Protein AF-A0A3P6EXE9-F1 (afdb_monomer_lite)

pLDDT: mean 71.06, std 14.85, range [37.09, 89.81]

Secondary structure (DSSP, 8-state):
-----------PBPTTS-TTSPPBPEEE-SSPPS--TTTTT------S-EEEETTTTEEE-TTGGGSPPTT-----------------

InterPro domains:
  IPR046349 C1-like domain superfamily [SSF57889] (11-68)

Foldseek 3Di:
DPDPPPVPVPQLWQPPDDPVDTFGWDKDQPDQDPAAPQARNPDPPPDSIWTAGPVVRGTHHDVSSVDHRPPPDPPDPDPPPDPDDDDD

Structure (mmCIF, N/CA/C/O backbone):
data_AF-A0A3P6EXE9-F1
#
_entry.id   AF-A0A3P6EXE9-F1
#
loop_
_atom_site.group_PDB
_atom_site.id
_atom_site.type_symbol
_atom_site.label_atom_id
_atom_site.label_alt_id
_atom_site.label_comp_id
_atom_site.label_asym_id
_atom_site.label_entity_id
_atom_site.label_seq_id
_atom_site.pdbx_PDB_ins_code
_atom_site.Cartn_x
_atom_site.Cartn_y
_atom_site.Cartn_z
_atom_site.occupancy
_atom_site.B_iso_or_equiv
_atom_site.auth_seq_id
_atom_site.auth_comp_id
_atom_site.auth_asym_id
_atom_site.auth_atom_id
_atom_site.pdbx_PDB_model_num
ATOM 1 N N . MET A 1 1 ? 5.978 21.916 -28.207 1.00 37.09 1 MET A N 1
ATOM 2 C CA . MET A 1 1 ? 4.712 21.584 -27.522 1.00 37.09 1 MET A CA 1
ATOM 3 C C . MET A 1 1 ? 4.841 20.144 -27.052 1.00 37.09 1 MET A C 1
ATOM 5 O O . MET A 1 1 ? 4.589 19.239 -27.835 1.00 37.09 1 MET A O 1
ATOM 9 N N . GLU A 1 2 ? 5.387 19.925 -25.851 1.00 43.12 2 GLU A N 1
ATOM 10 C CA . GLU A 1 2 ? 5.548 18.568 -25.317 1.00 43.12 2 GLU A CA 1
ATOM 11 C C . GLU A 1 2 ? 4.176 18.008 -24.968 1.00 43.12 2 GLU A C 1
ATOM 13 O O . GLU A 1 2 ? 3.429 18.581 -24.174 1.00 43.12 2 GLU A O 1
ATOM 18 N N . LEU A 1 3 ? 3.851 16.921 -25.660 1.00 42.81 3 LEU A N 1
ATOM 19 C CA . LEU A 1 3 ? 2.600 16.205 -25.576 1.00 42.81 3 LEU A CA 1
ATOM 20 C C . LEU A 1 3 ? 2.355 15.857 -24.112 1.00 42.81 3 LEU A C 1
ATOM 22 O O . LEU A 1 3 ? 3.119 15.114 -23.493 1.00 42.81 3 LEU A O 1
ATOM 26 N N . SER A 1 4 ? 1.296 16.455 -23.578 1.00 47.16 4 SER A N 1
ATOM 27 C CA . SER A 1 4 ? 0.639 16.069 -22.347 1.00 47.16 4 SER A CA 1
ATOM 28 C C . SER A 1 4 ? 0.770 14.561 -22.162 1.00 47.16 4 SER A C 1
ATOM 30 O O . SER A 1 4 ? 0.129 13.769 -22.854 1.00 47.16 4 SER A O 1
ATOM 32 N N . LYS A 1 5 ? 1.605 14.160 -21.195 1.00 49.44 5 LYS A N 1
ATOM 33 C CA . LYS A 1 5 ? 1.453 12.884 -20.504 1.00 49.44 5 LYS A CA 1
ATOM 34 C C . LYS A 1 5 ? 0.084 12.963 -19.846 1.00 49.44 5 LYS A C 1
ATOM 36 O O . LYS A 1 5 ? -0.044 13.316 -18.677 1.00 49.44 5 LYS A O 1
ATOM 41 N N . ILE A 1 6 ? -0.954 12.706 -20.636 1.00 49.12 6 ILE A N 1
ATOM 42 C CA . ILE A 1 6 ? -2.237 12.230 -20.170 1.00 49.12 6 ILE A CA 1
ATOM 43 C C . ILE A 1 6 ? -1.843 10.927 -19.501 1.00 49.12 6 ILE A C 1
ATOM 45 O O . ILE A 1 6 ? -1.707 9.902 -20.157 1.00 49.12 6 ILE A O 1
ATOM 49 N N . ILE A 1 7 ? -1.489 11.003 -18.219 1.00 51.91 7 ILE A N 1
ATOM 50 C CA . ILE A 1 7 ? -1.360 9.824 -17.389 1.00 51.91 7 ILE A CA 1
ATOM 51 C C . ILE A 1 7 ? -2.789 9.283 -17.450 1.00 51.91 7 ILE A C 1
ATOM 53 O O . ILE A 1 7 ? -3.676 9.938 -16.887 1.00 51.91 7 ILE A O 1
ATOM 57 N N . PRO A 1 8 ? -3.078 8.182 -18.186 1.00 45.84 8 PRO A N 1
ATOM 58 C CA . PRO A 1 8 ? -4.366 7.528 -17.999 1.00 45.84 8 PRO A CA 1
ATOM 59 C C . PRO A 1 8 ? -4.489 7.349 -16.494 1.00 45.84 8 PRO A C 1
ATOM 61 O O . PRO A 1 8 ? -3.454 7.147 -15.865 1.00 45.84 8 PRO A O 1
ATOM 64 N N . VAL A 1 9 ? -5.671 7.502 -15.895 1.00 51.50 9 VAL A N 1
ATOM 65 C CA . VAL A 1 9 ? -5.871 7.230 -14.462 1.00 51.50 9 VAL A CA 1
ATOM 66 C C . VAL A 1 9 ? -5.421 5.790 -14.224 1.00 51.50 9 VAL A C 1
ATOM 68 O O . VAL A 1 9 ? -6.180 4.840 -14.402 1.00 51.50 9 VAL A O 1
ATOM 71 N N . SER A 1 10 ? -4.123 5.625 -13.996 1.00 58.50 10 SER A N 1
ATOM 72 C CA . SER A 1 10 ? -3.444 4.375 -14.268 1.00 58.50 10 SER A CA 1
ATOM 73 C C . SER A 1 10 ? -3.763 3.593 -13.034 1.00 58.50 10 SER A C 1
ATOM 75 O O . SER A 1 10 ? -3.490 4.067 -11.923 1.00 58.50 10 SER A O 1
ATOM 77 N N . LYS A 1 11 ? -4.483 2.486 -13.225 1.00 66.56 11 LYS A N 1
ATOM 78 C CA . LYS A 1 11 ? -4.924 1.638 -12.124 1.00 66.56 11 LYS A CA 1
ATOM 79 C C . LYS A 1 11 ? -3.741 1.489 -11.172 1.00 66.56 11 LYS A C 1
ATOM 81 O O . LYS A 1 11 ? -2.637 1.235 -11.651 1.00 66.56 11 LYS A O 1
ATOM 86 N N . PRO A 1 12 ? -3.932 1.731 -9.871 1.00 74.06 12 PRO A N 1
ATOM 87 C CA . PRO A 1 12 ? -2.819 1.761 -8.941 1.00 74.06 12 PRO A CA 1
ATOM 88 C C . PRO A 1 12 ? -2.059 0.436 -9.064 1.00 74.06 12 PRO A C 1
ATOM 90 O O . PRO A 1 12 ? -2.656 -0.631 -8.955 1.00 74.06 12 PRO A O 1
ATOM 93 N N . VAL A 1 13 ? -0.770 0.510 -9.390 1.00 77.50 13 VAL A N 1
ATOM 94 C CA . VAL A 1 13 ? 0.083 -0.661 -9.640 1.00 77.50 13 VAL A CA 1
ATOM 95 C C . VAL A 1 13 ? 0.882 -0.957 -8.379 1.00 77.50 13 VAL A C 1
ATOM 97 O O . VAL A 1 13 ? 1.339 -0.043 -7.686 1.00 77.50 13 VAL A O 1
ATOM 100 N N . CYS A 1 14 ? 1.056 -2.235 -8.062 1.00 81.00 14 CYS A N 1
ATOM 101 C CA . CYS A 1 14 ? 1.906 -2.654 -6.963 1.00 81.00 14 CYS A CA 1
ATOM 102 C C . CYS A 1 14 ? 3.370 -2.392 -7.329 1.00 81.00 14 CYS A C 1
ATOM 104 O O . CYS A 1 14 ? 3.906 -3.028 -8.223 1.00 81.00 14 CYS A O 1
ATOM 106 N N . ARG A 1 15 ? 4.071 -1.511 -6.610 1.00 72.12 15 ARG A N 1
ATOM 107 C CA . ARG A 1 15 ? 5.511 -1.286 -6.853 1.00 72.12 15 ARG A CA 1
ATOM 108 C C . ARG A 1 15 ? 6.403 -2.494 -6.550 1.00 72.12 15 ARG A C 1
ATOM 110 O O . ARG A 1 15 ? 7.576 -2.465 -6.898 1.00 72.12 15 ARG A O 1
ATOM 117 N N . SER A 1 16 ? 5.873 -3.520 -5.884 1.00 71.56 16 SER A N 1
ATOM 118 C CA . SER A 1 16 ? 6.600 -4.769 -5.638 1.00 71.56 16 SER A CA 1
ATOM 119 C C . SER A 1 16 ? 6.512 -5.755 -6.806 1.00 71.56 16 SER A C 1
ATOM 121 O O . SER A 1 16 ? 7.152 -6.802 -6.746 1.00 71.56 16 SER A O 1
ATOM 123 N N . SER A 1 17 ? 5.699 -5.478 -7.829 1.00 71.19 17 SER A N 1
ATOM 124 C CA . SER A 1 17 ? 5.603 -6.342 -9.003 1.00 71.19 17 SER A CA 1
ATOM 125 C C . SER A 1 17 ? 6.762 -6.110 -9.965 1.00 71.19 17 SER A C 1
ATOM 127 O O . SER A 1 17 ? 7.298 -5.004 -10.049 1.00 71.19 17 SER A O 1
ATOM 129 N N . TYR A 1 18 ? 7.105 -7.136 -10.740 1.00 69.38 18 TYR A N 1
ATOM 130 C CA . TYR A 1 18 ? 8.101 -7.015 -11.799 1.00 69.38 18 TYR A CA 1
ATOM 131 C C . TYR A 1 18 ? 7.602 -6.097 -12.929 1.00 69.38 18 TYR A C 1
ATOM 133 O O . TYR A 1 18 ? 6.397 -6.058 -13.189 1.00 69.38 18 TYR A O 1
ATOM 141 N N . PRO A 1 19 ? 8.502 -5.368 -13.616 1.00 70.12 19 PRO A N 1
ATOM 142 C CA . PRO A 1 19 ? 8.129 -4.481 -14.720 1.00 70.12 19 PRO A CA 1
ATOM 143 C C . PRO A 1 19 ? 7.446 -5.226 -15.878 1.00 70.12 19 PRO A C 1
ATOM 145 O O . PRO A 1 19 ? 6.530 -4.678 -16.485 1.00 70.12 19 PRO A O 1
ATOM 148 N N . ASP A 1 20 ? 7.825 -6.483 -16.122 1.00 75.38 20 ASP A N 1
ATOM 149 C CA . ASP A 1 20 ? 7.213 -7.360 -17.129 1.00 75.38 20 ASP A CA 1
ATOM 150 C C . ASP A 1 20 ? 5.830 -7.902 -16.735 1.00 75.38 20 ASP A C 1
ATOM 152 O O . ASP A 1 20 ? 5.084 -8.368 -17.594 1.00 75.38 20 ASP A O 1
ATOM 156 N N . ASN A 1 21 ? 5.455 -7.844 -15.453 1.00 73.62 21 ASN A N 1
ATOM 157 C CA . ASN A 1 21 ? 4.151 -8.312 -14.988 1.00 73.62 21 ASN A CA 1
ATO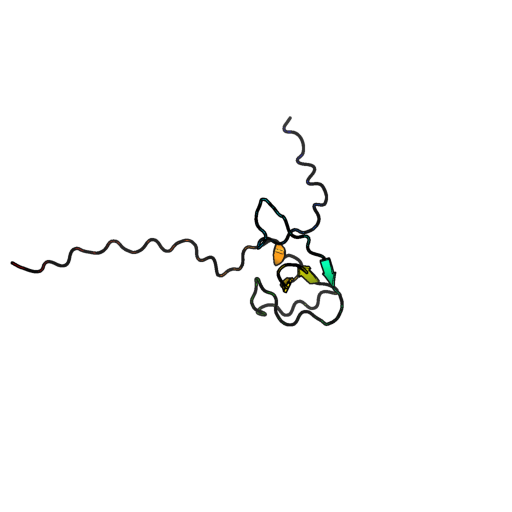M 158 C C . ASN A 1 21 ? 3.603 -7.409 -13.871 1.00 73.62 21 ASN A C 1
ATOM 160 O O . ASN A 1 21 ? 3.723 -7.738 -12.685 1.00 73.62 21 ASN A O 1
ATOM 164 N N . PRO A 1 22 ? 3.022 -6.249 -14.223 1.00 79.19 22 PRO A N 1
ATOM 165 C CA . PRO A 1 22 ? 2.535 -5.292 -13.245 1.00 79.19 22 PRO A CA 1
ATOM 166 C C . PRO A 1 22 ? 1.311 -5.834 -12.502 1.00 79.19 22 PRO A C 1
ATOM 168 O O . PRO A 1 22 ? 0.256 -6.077 -13.092 1.00 79.19 22 PRO A O 1
ATOM 171 N N . HIS A 1 23 ? 1.407 -5.961 -11.179 1.00 87.38 23 HIS A N 1
ATOM 172 C CA . HIS A 1 23 ? 0.255 -6.373 -10.382 1.00 87.38 23 HIS A CA 1
ATOM 173 C C . HIS A 1 23 ? -0.672 -5.180 -10.158 1.00 87.38 23 HIS A C 1
ATOM 175 O O . HIS A 1 23 ? -0.239 -4.091 -9.772 1.00 87.38 23 HIS A O 1
ATOM 181 N N . SER A 1 24 ? -1.969 -5.392 -10.352 1.00 84.94 24 SER A N 1
ATOM 182 C CA . SER A 1 24 ? -2.978 -4.371 -10.072 1.00 84.94 24 SER A CA 1
ATOM 183 C C . SER A 1 24 ? -3.315 -4.331 -8.582 1.00 84.94 24 SER A C 1
ATOM 185 O O . SER A 1 24 ? -3.492 -5.369 -7.946 1.00 84.94 24 SER A O 1
ATOM 187 N N . LEU A 1 25 ? -3.445 -3.128 -8.027 1.00 87.06 25 LEU A N 1
ATOM 188 C CA . LEU A 1 25 ? -3.963 -2.914 -6.682 1.00 87.06 25 LEU A CA 1
ATOM 189 C C . LEU A 1 25 ? -5.485 -2.777 -6.722 1.00 87.06 25 LEU A C 1
ATOM 191 O O . LEU A 1 25 ? -6.050 -1.955 -7.446 1.00 87.06 25 LEU A O 1
ATOM 195 N N . CYS A 1 26 ? -6.142 -3.557 -5.877 1.00 88.12 26 CYS A N 1
ATOM 196 C CA . CYS A 1 26 ? -7.570 -3.495 -5.621 1.00 88.12 26 CYS A CA 1
ATOM 197 C C . CYS A 1 26 ? -7.856 -2.587 -4.425 1.00 88.12 26 CYS A C 1
ATOM 199 O O . CYS A 1 26 ? -7.001 -2.384 -3.567 1.00 88.12 26 CYS A O 1
ATOM 201 N N . ARG A 1 27 ? -9.073 -2.044 -4.349 1.00 89.81 27 ARG A N 1
ATOM 202 C CA . ARG A 1 27 ? -9.536 -1.293 -3.175 1.00 89.81 27 ARG A CA 1
ATOM 203 C C . ARG A 1 27 ? -10.247 -2.236 -2.214 1.00 89.81 27 ARG A C 1
ATOM 205 O O . ARG A 1 27 ? -11.093 -3.009 -2.655 1.00 89.81 27 ARG A O 1
ATOM 212 N N . ARG A 1 28 ? -9.946 -2.123 -0.924 1.00 88.25 28 ARG A N 1
ATOM 213 C CA . ARG A 1 28 ? -10.690 -2.767 0.164 1.00 88.25 28 ARG A CA 1
ATOM 214 C C . ARG A 1 28 ? -11.109 -1.731 1.195 1.00 88.25 28 ARG A C 1
ATOM 216 O O . ARG A 1 28 ? -10.419 -0.732 1.380 1.00 88.25 28 ARG A O 1
ATOM 223 N N . PHE A 1 29 ? -12.258 -1.970 1.808 1.00 85.94 29 PHE A N 1
ATOM 224 C CA . PHE A 1 29 ? -12.872 -1.101 2.815 1.00 85.94 29 PHE A CA 1
ATOM 225 C C . PHE A 1 29 ? -12.857 -1.804 4.173 1.00 85.94 29 PHE A C 1
ATOM 227 O O . PHE A 1 29 ? -12.433 -1.213 5.160 1.00 85.94 29 PHE A O 1
ATOM 234 N N . ASP A 1 30 ? -13.198 -3.094 4.164 1.00 82.50 30 ASP A N 1
ATOM 235 C CA . ASP A 1 30 ? -13.246 -3.960 5.333 1.00 82.50 30 ASP A CA 1
ATOM 236 C C . ASP A 1 30 ? -12.462 -5.260 5.077 1.00 82.50 30 ASP A C 1
ATOM 238 O O . ASP A 1 30 ? -12.479 -5.766 3.944 1.00 82.50 30 ASP A O 1
ATOM 242 N N . PRO A 1 31 ? -11.802 -5.830 6.102 1.00 84.19 31 PRO A N 1
ATOM 243 C CA . PRO A 1 31 ? -11.566 -5.248 7.433 1.00 84.19 31 PRO A CA 1
ATOM 244 C C . PRO A 1 31 ? -10.632 -4.022 7.365 1.00 84.19 31 PRO A C 1
ATOM 246 O O . PRO A 1 31 ? -9.993 -3.814 6.336 1.00 84.19 31 PRO A O 1
ATOM 249 N N . PRO A 1 32 ? -10.531 -3.187 8.416 1.00 81.81 32 PRO A N 1
ATOM 250 C CA . PRO A 1 32 ? -9.590 -2.072 8.416 1.00 81.81 32 PRO A CA 1
ATOM 251 C C . PRO A 1 32 ? -8.153 -2.565 8.227 1.00 81.81 32 PRO A C 1
ATOM 253 O O . PRO A 1 32 ? -7.775 -3.632 8.714 1.00 81.81 32 PRO A O 1
ATOM 256 N N . LEU A 1 33 ? -7.341 -1.754 7.545 1.00 82.94 33 LEU A N 1
ATOM 257 C CA . LEU A 1 33 ? -5.936 -2.069 7.333 1.00 82.94 33 LEU A CA 1
ATOM 258 C C . LEU A 1 33 ? -5.205 -2.177 8.675 1.00 82.94 33 LEU A C 1
ATOM 260 O O . LEU A 1 33 ? -5.093 -1.189 9.399 1.00 82.94 33 LEU A O 1
ATOM 264 N N . LEU A 1 34 ? -4.664 -3.358 8.972 1.00 81.75 34 LEU A N 1
ATOM 265 C CA . LEU A 1 34 ? -3.901 -3.593 10.198 1.00 81.75 34 LEU A CA 1
ATOM 266 C C . LEU A 1 34 ? -2.454 -3.117 10.052 1.00 81.75 34 LEU A C 1
ATOM 268 O O . LEU A 1 34 ? -1.938 -2.393 10.901 1.00 81.75 34 LEU A O 1
ATOM 272 N N . VAL A 1 35 ? -1.789 -3.514 8.962 1.00 84.75 35 VAL A N 1
ATOM 273 C CA . VAL A 1 35 ? -0.369 -3.225 8.739 1.00 84.75 35 VAL A CA 1
ATOM 274 C C . VAL A 1 35 ? -0.140 -2.790 7.298 1.00 84.75 35 VAL A C 1
ATOM 276 O O . VAL A 1 35 ? -0.187 -3.580 6.364 1.00 84.75 35 VAL A O 1
ATOM 279 N N . CYS A 1 36 ? 0.194 -1.515 7.111 1.00 86.75 36 CYS A N 1
ATOM 280 C CA . CYS A 1 36 ? 0.643 -1.027 5.810 1.00 86.75 36 CYS A CA 1
ATOM 281 C C . CYS A 1 36 ? 2.090 -1.453 5.537 1.00 86.75 36 CYS A C 1
ATOM 283 O O . CYS A 1 36 ? 2.998 -1.140 6.315 1.00 86.75 36 CYS A O 1
ATOM 285 N N . PHE A 1 37 ? 2.330 -2.081 4.386 1.00 84.94 37 PHE A N 1
ATOM 286 C CA . PHE A 1 37 ? 3.651 -2.565 3.987 1.00 84.94 37 PHE A CA 1
ATOM 287 C C . PHE A 1 37 ? 4.707 -1.451 3.902 1.00 84.94 37 PHE A C 1
ATOM 289 O O . PHE A 1 37 ? 5.855 -1.673 4.302 1.00 84.94 37 PHE A O 1
ATOM 296 N N . SER A 1 38 ? 4.327 -0.258 3.422 1.00 83.00 38 SER A N 1
ATOM 297 C CA . SER A 1 38 ? 5.261 0.858 3.202 1.00 83.00 38 SER A CA 1
ATOM 298 C C . SER A 1 38 ? 5.613 1.629 4.475 1.00 83.00 38 SER A C 1
ATOM 300 O O . SER A 1 38 ? 6.775 1.987 4.649 1.00 83.00 38 SER A O 1
ATOM 302 N N . CYS A 1 39 ? 4.638 1.909 5.353 1.00 83.06 39 CYS A N 1
ATOM 303 C CA . CYS A 1 39 ? 4.872 2.671 6.591 1.00 83.06 39 CYS A CA 1
ATOM 304 C C . CYS A 1 39 ? 4.997 1.794 7.843 1.00 83.06 39 CYS A C 1
ATOM 306 O O . CYS A 1 39 ? 5.194 2.327 8.930 1.00 83.06 39 CYS A O 1
ATOM 308 N N . LYS A 1 40 ? 4.880 0.467 7.708 1.00 83.88 40 LYS A N 1
ATOM 309 C CA . LYS A 1 40 ? 5.000 -0.505 8.807 1.00 83.88 40 LYS A CA 1
ATOM 310 C C . LYS A 1 40 ? 4.066 -0.203 9.987 1.00 83.88 40 LYS A C 1
ATOM 312 O O . LYS A 1 40 ? 4.454 -0.350 11.136 1.00 83.88 40 LYS A 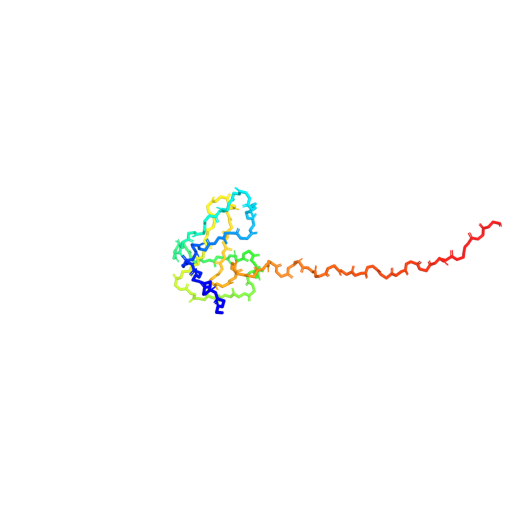O 1
ATOM 317 N N . GLY A 1 41 ? 2.853 0.269 9.698 1.00 78.38 41 GLY A N 1
ATOM 318 C CA . GLY A 1 41 ? 1.867 0.619 10.728 1.00 78.38 41 GLY A CA 1
ATOM 319 C C . GLY A 1 41 ? 2.149 1.922 11.491 1.00 78.38 41 GLY A C 1
ATOM 320 O O . GLY A 1 41 ? 1.412 2.239 12.413 1.00 78.38 41 GLY A O 1
ATOM 321 N N . GLN A 1 42 ? 3.157 2.717 11.103 1.00 76.88 42 GLN A N 1
ATOM 322 C CA . GLN A 1 42 ? 3.450 4.006 11.759 1.00 76.88 42 GLN A CA 1
ATOM 323 C C . GLN A 1 42 ? 2.354 5.062 11.557 1.00 76.88 42 GLN A C 1
ATOM 325 O O . GLN A 1 42 ? 2.260 6.010 12.329 1.00 76.88 42 GLN A O 1
ATOM 330 N N . HIS A 1 43 ? 1.530 4.911 10.519 1.00 69.88 43 HIS A N 1
ATOM 331 C CA . HIS A 1 43 ? 0.325 5.713 10.347 1.00 69.88 43 HIS A CA 1
ATOM 332 C C . HIS A 1 43 ? -0.898 4.838 10.586 1.00 69.88 43 HIS A C 1
ATOM 334 O O . HIS A 1 43 ? -1.078 3.851 9.882 1.00 69.88 43 HIS A O 1
ATOM 340 N N . LEU A 1 44 ? -1.753 5.247 11.520 1.00 64.12 44 LEU A N 1
ATOM 341 C CA . LEU A 1 44 ? -3.129 4.773 11.625 1.00 64.12 44 LEU A CA 1
ATOM 342 C C . LEU A 1 44 ? -4.000 5.727 10.809 1.00 64.12 44 LEU A C 1
ATOM 344 O O . LEU A 1 44 ? -4.596 6.666 11.336 1.00 64.12 44 LEU A O 1
ATOM 348 N N . GLU A 1 45 ? -4.000 5.565 9.488 1.00 65.31 45 GLU A N 1
ATOM 349 C CA . GLU A 1 45 ? -4.835 6.408 8.640 1.00 65.31 45 GLU A CA 1
ATOM 350 C C . GLU A 1 45 ? -6.251 5.824 8.617 1.00 65.31 45 GLU A C 1
ATOM 352 O O . GLU A 1 45 ? -6.501 4.819 7.956 1.00 65.31 45 GLU A O 1
ATOM 357 N N . ASN A 1 46 ? -7.196 6.463 9.318 1.00 64.44 46 ASN A N 1
ATOM 358 C CA . ASN A 1 46 ? -8.618 6.094 9.288 1.00 64.44 46 ASN A CA 1
ATOM 359 C C . ASN A 1 46 ? -9.273 6.521 7.958 1.00 64.44 46 ASN A C 1
ATOM 361 O O . ASN A 1 46 ? -10.169 7.367 7.897 1.00 64.44 46 ASN A O 1
ATOM 365 N N . ARG A 1 47 ? -8.744 6.015 6.842 1.00 73.06 47 ARG A N 1
ATOM 366 C CA . ARG A 1 47 ? -9.315 6.215 5.511 1.00 73.06 47 ARG A CA 1
ATOM 367 C C . ARG A 1 47 ? -10.366 5.149 5.265 1.00 73.06 47 ARG A C 1
ATOM 369 O O . ARG A 1 47 ? -10.171 3.989 5.591 1.00 73.06 47 ARG A O 1
ATOM 376 N N . ARG A 1 48 ? -11.440 5.546 4.576 1.00 80.50 48 ARG A N 1
ATOM 377 C CA . ARG A 1 48 ? -12.553 4.654 4.210 1.00 80.50 48 ARG A CA 1
ATOM 378 C C . ARG A 1 48 ? -12.124 3.426 3.401 1.00 80.50 48 ARG A C 1
ATOM 380 O O . ARG A 1 48 ? -12.878 2.474 3.346 1.00 80.50 48 ARG A O 1
ATOM 387 N N . TYR A 1 49 ? -10.978 3.472 2.722 1.00 85.75 49 TYR A N 1
ATOM 388 C CA . TYR A 1 49 ? -10.449 2.339 1.971 1.00 85.75 49 TYR A CA 1
ATOM 389 C C . TYR A 1 49 ? -8.925 2.380 1.893 1.00 85.75 49 TYR A C 1
ATOM 391 O O . TYR A 1 49 ? -8.299 3.442 1.987 1.00 85.75 49 TYR A O 1
ATOM 399 N N . TYR A 1 50 ? -8.352 1.216 1.628 1.00 88.06 50 TYR A N 1
ATOM 400 C CA . TYR A 1 50 ? -6.936 0.992 1.393 1.00 88.06 50 TYR A CA 1
ATOM 401 C C . TYR A 1 50 ? -6.731 0.189 0.100 1.00 88.06 50 TYR A C 1
ATOM 403 O O . TYR A 1 50 ? -7.688 -0.270 -0.531 1.00 88.06 50 TYR A O 1
ATOM 411 N N . TYR A 1 51 ? -5.479 0.084 -0.340 1.00 89.38 51 TYR A N 1
ATOM 412 C CA . TYR A 1 51 ? -5.094 -0.677 -1.522 1.00 89.38 51 TYR A CA 1
ATOM 413 C C . TYR A 1 51 ? -4.502 -2.027 -1.129 1.00 89.38 51 TYR A C 1
ATOM 415 O O . TYR A 1 51 ? -3.650 -2.091 -0.252 1.00 89.38 51 TYR A O 1
ATOM 423 N N . TYR A 1 52 ? -4.912 -3.088 -1.813 1.00 89.69 52 TYR A N 1
ATOM 424 C CA . TYR A 1 52 ? -4.443 -4.453 -1.597 1.00 89.69 52 TYR A CA 1
ATOM 425 C C . TYR A 1 52 ? -4.019 -5.089 -2.922 1.00 89.69 52 TYR A C 1
ATOM 427 O O . TYR A 1 52 ? -4.718 -4.972 -3.929 1.00 89.69 52 TYR A O 1
ATOM 435 N N . CYS A 1 53 ? -2.875 -5.766 -2.920 1.00 89.00 53 CYS A N 1
ATOM 436 C CA . CYS A 1 53 ? -2.389 -6.575 -4.029 1.00 89.00 53 CYS A CA 1
ATOM 437 C C . CYS A 1 53 ? -2.735 -8.044 -3.775 1.00 89.00 53 CYS A C 1
ATOM 439 O O . CYS A 1 53 ? -2.131 -8.654 -2.899 1.00 89.00 53 CYS A O 1
ATOM 441 N N . ALA A 1 54 ? -3.633 -8.629 -4.572 1.00 87.44 54 ALA A N 1
ATOM 442 C CA . ALA A 1 54 ? -4.008 -10.042 -4.436 1.00 87.44 54 ALA A CA 1
ATOM 443 C C . ALA A 1 54 ? -2.86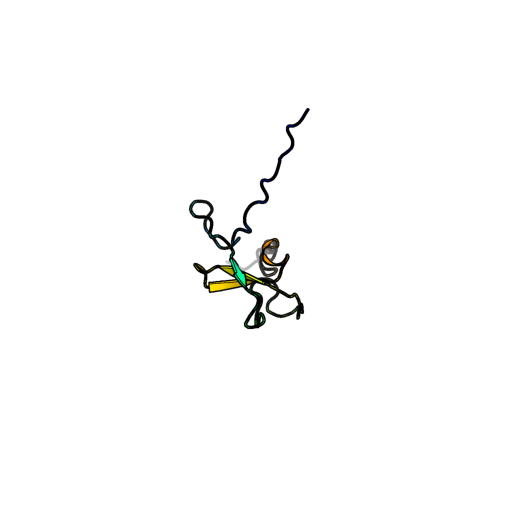0 -11.015 -4.746 1.00 87.44 54 ALA A C 1
ATOM 445 O O . ALA A 1 54 ? -2.837 -12.131 -4.247 1.00 87.44 54 ALA A O 1
ATOM 446 N N . THR A 1 55 ? -1.902 -10.590 -5.569 1.00 87.50 55 THR A N 1
ATOM 447 C CA . THR A 1 55 ? -0.779 -11.434 -5.991 1.00 87.50 55 THR A CA 1
ATOM 448 C C . THR A 1 55 ? 0.361 -11.443 -4.976 1.00 87.50 55 THR A C 1
ATOM 450 O O . THR A 1 55 ? 0.976 -12.478 -4.757 1.00 87.50 55 THR A O 1
ATOM 453 N N . CYS A 1 56 ? 0.668 -10.293 -4.370 1.00 85.94 56 CYS A N 1
ATOM 454 C CA . CYS A 1 56 ? 1.746 -10.184 -3.378 1.00 85.94 56 CYS A CA 1
ATOM 455 C C . CYS A 1 56 ? 1.256 -10.352 -1.937 1.00 85.94 56 CYS A C 1
ATOM 457 O O . CYS A 1 56 ? 2.079 -10.350 -1.030 1.00 85.94 56 CYS A O 1
ATOM 459 N N . ASP A 1 57 ? -0.060 -10.397 -1.734 1.00 87.44 57 ASP A N 1
ATOM 460 C CA . ASP A 1 57 ? -0.705 -10.324 -0.424 1.00 87.44 57 ASP A CA 1
ATOM 461 C C . ASP A 1 57 ? -0.241 -9.111 0.408 1.00 87.44 57 ASP A C 1
ATOM 463 O O . ASP A 1 57 ? -0.016 -9.167 1.612 1.00 87.44 57 ASP A O 1
ATOM 467 N N . LEU A 1 58 ? -0.047 -7.978 -0.276 1.00 87.00 58 LEU A N 1
ATOM 468 C CA . LEU A 1 58 ? 0.440 -6.742 0.332 1.00 87.00 58 LEU A CA 1
ATOM 469 C C . LEU A 1 58 ? -0.663 -5.703 0.424 1.00 87.00 58 LEU A C 1
ATOM 471 O O . LEU A 1 58 ? -1.362 -5.430 -0.555 1.00 87.00 58 LEU A O 1
ATOM 475 N N . GLU A 1 59 ? -0.737 -5.049 1.575 1.00 88.81 59 GLU A N 1
ATOM 476 C CA . GLU A 1 59 ? -1.693 -3.988 1.848 1.00 88.81 59 GLU A CA 1
ATOM 477 C C . GLU A 1 59 ? -1.001 -2.629 2.055 1.00 88.81 59 GLU A C 1
ATOM 479 O O . GLU A 1 59 ? 0.074 -2.512 2.653 1.00 88.81 59 GLU A O 1
ATOM 484 N N . PHE A 1 60 ? -1.625 -1.569 1.546 1.00 86.81 60 PHE A N 1
ATO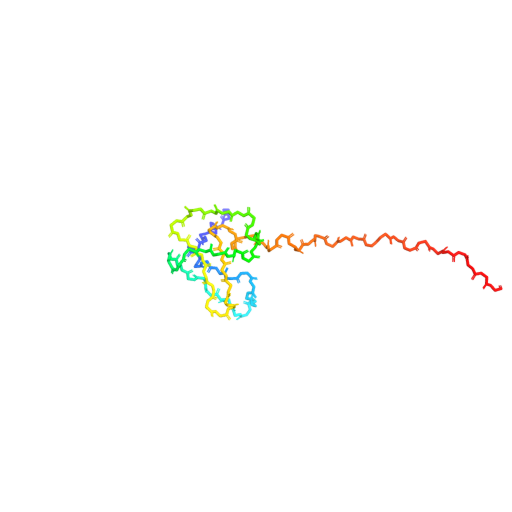M 485 C CA . PHE A 1 60 ? -1.073 -0.221 1.491 1.00 86.81 60 PHE A CA 1
ATOM 486 C C . PHE A 1 60 ? -2.147 0.820 1.793 1.00 86.81 60 PHE A C 1
ATOM 488 O O . PHE A 1 60 ? -3.224 0.805 1.195 1.00 86.81 60 PHE A O 1
ATOM 495 N N . HIS A 1 61 ? -1.824 1.821 2.612 1.00 88.38 61 HIS A N 1
ATOM 496 C CA . HIS A 1 61 ? -2.664 3.017 2.691 1.00 88.38 61 HIS A CA 1
ATOM 497 C C . HIS A 1 61 ? -2.758 3.729 1.333 1.00 88.38 61 HIS A C 1
ATOM 499 O O . HIS A 1 61 ? -1.911 3.595 0.432 1.00 88.38 61 HIS A O 1
ATOM 505 N N . ARG A 1 62 ? -3.784 4.570 1.204 1.00 83.06 62 ARG A N 1
ATOM 506 C CA . ARG A 1 62 ? -3.890 5.515 0.095 1.00 83.06 62 ARG A CA 1
ATOM 507 C C . ARG A 1 62 ? -2.651 6.419 0.088 1.00 83.06 62 ARG A C 1
ATOM 509 O O . ARG A 1 62 ? -2.307 7.023 1.088 1.00 83.06 62 ARG A O 1
ATOM 516 N N . GLY A 1 63 ? -1.955 6.477 -1.042 1.00 80.62 63 GLY A N 1
ATOM 517 C CA . GLY A 1 63 ? -0.690 7.207 -1.172 1.00 80.62 63 GLY A CA 1
ATOM 518 C C . GLY A 1 63 ? 0.549 6.402 -0.769 1.00 80.62 63 GLY A C 1
ATOM 519 O O . GLY A 1 63 ? 1.564 6.524 -1.440 1.00 80.62 63 GLY A O 1
ATOM 520 N N . CYS A 1 64 ? 0.481 5.493 0.211 1.00 83.44 64 CYS A N 1
ATOM 521 C CA . CYS A 1 64 ? 1.631 4.648 0.578 1.00 83.44 64 CYS A CA 1
ATOM 522 C C . CYS A 1 64 ? 2.104 3.713 -0.548 1.00 83.44 64 CYS A C 1
ATOM 524 O O . CYS A 1 64 ? 3.285 3.384 -0.598 1.00 83.44 64 CYS A O 1
ATOM 526 N N . HIS A 1 65 ? 1.218 3.321 -1.465 1.00 78.62 65 HIS A N 1
ATOM 527 C CA . HIS A 1 65 ? 1.577 2.558 -2.670 1.00 78.62 65 HIS A CA 1
ATOM 528 C C . HIS A 1 65 ? 2.411 3.368 -3.686 1.00 78.62 65 HIS A C 1
ATOM 530 O O . HIS A 1 65 ? 3.036 2.792 -4.575 1.00 78.62 65 HIS A O 1
ATOM 536 N N . LEU A 1 66 ? 2.425 4.703 -3.575 1.00 77.06 66 LEU A N 1
ATOM 537 C CA . LEU A 1 66 ? 3.209 5.592 -4.438 1.00 77.06 66 LEU A CA 1
ATOM 538 C C . LEU A 1 66 ? 4.637 5.786 -3.941 1.00 77.06 66 LEU A C 1
ATOM 540 O O . LEU A 1 66 ? 5.473 6.256 -4.703 1.00 77.06 66 LEU A O 1
ATOM 544 N N . PHE A 1 67 ? 4.931 5.448 -2.691 1.00 70.94 67 PHE A N 1
ATOM 545 C CA . PHE A 1 67 ? 6.272 5.585 -2.146 1.00 70.94 67 PHE A CA 1
ATOM 546 C C . PHE A 1 67 ? 6.927 4.207 -2.077 1.00 70.94 67 PHE A C 1
ATOM 548 O O . PHE A 1 67 ? 6.264 3.244 -1.678 1.00 70.94 67 PHE A O 1
ATOM 555 N N . PRO A 1 68 ? 8.210 4.077 -2.460 1.00 64.56 68 PRO A N 1
ATOM 556 C CA . PRO A 1 68 ? 8.956 2.880 -2.111 1.00 64.56 68 PRO A CA 1
ATOM 557 C C . PRO A 1 68 ? 8.911 2.697 -0.585 1.00 64.56 68 PRO A C 1
ATOM 559 O O . PRO A 1 68 ? 8.845 3.695 0.147 1.00 64.56 68 PRO A O 1
ATOM 562 N N . PRO A 1 69 ? 8.908 1.450 -0.079 1.00 63.25 69 PRO A N 1
ATOM 563 C CA . PRO A 1 69 ? 9.019 1.220 1.352 1.00 63.25 69 PRO A CA 1
ATOM 564 C C . PRO A 1 69 ? 10.239 1.990 1.858 1.00 63.25 69 PRO A C 1
ATOM 566 O O . PRO A 1 69 ? 11.329 1.868 1.299 1.00 63.25 69 PRO A O 1
ATOM 569 N N . ARG A 1 70 ? 10.044 2.798 2.907 1.00 56.34 70 ARG A N 1
ATOM 570 C CA . ARG A 1 70 ? 11.038 3.755 3.437 1.00 56.34 70 ARG A CA 1
ATOM 571 C C . ARG A 1 70 ? 12.361 3.103 3.875 1.00 56.34 70 ARG A C 1
ATOM 573 O O . ARG A 1 70 ? 13.309 3.796 4.215 1.00 56.34 70 ARG A O 1
ATOM 580 N N 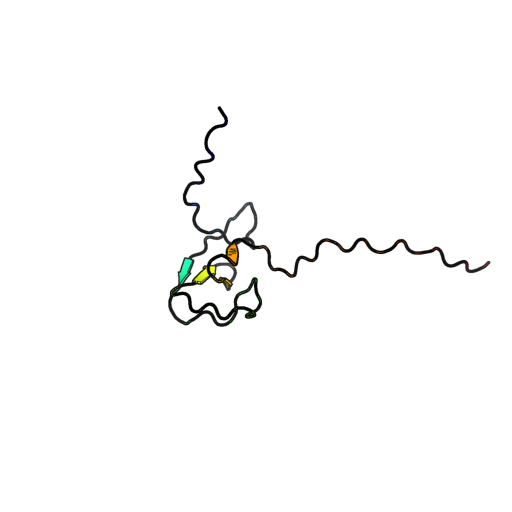. ASN A 1 71 ? 12.416 1.775 3.841 1.00 54.25 71 ASN A N 1
ATOM 581 C CA . ASN A 1 71 ? 13.561 0.947 4.181 1.00 54.25 71 ASN A CA 1
ATOM 582 C C . ASN A 1 71 ? 14.499 0.695 2.990 1.00 54.25 71 ASN A C 1
ATOM 584 O O . ASN A 1 71 ? 15.499 0.007 3.161 1.00 54.25 71 ASN A O 1
ATOM 588 N N . GLN A 1 72 ? 14.217 1.231 1.797 1.00 49.62 72 GLN A N 1
ATOM 589 C CA . GLN A 1 72 ? 15.283 1.462 0.825 1.00 49.62 72 GLN A CA 1
ATOM 590 C C . GLN A 1 72 ? 16.083 2.662 1.320 1.00 49.62 72 GLN A C 1
ATOM 592 O O . GLN A 1 72 ? 15.851 3.803 0.922 1.00 49.62 72 GLN A O 1
ATOM 597 N N . THR A 1 73 ? 16.984 2.403 2.265 1.00 48.81 73 THR A N 1
ATOM 598 C CA . THR A 1 73 ? 18.065 3.332 2.555 1.00 48.81 73 THR A CA 1
ATOM 599 C C . THR A 1 73 ? 18.739 3.668 1.222 1.00 48.81 73 THR A C 1
ATOM 601 O O . THR A 1 73 ? 19.045 2.750 0.452 1.00 48.81 73 THR A O 1
ATOM 604 N N . PRO A 1 74 ? 18.950 4.954 0.888 1.00 51.00 74 PRO A N 1
ATOM 605 C CA . PRO A 1 74 ? 19.906 5.276 -0.156 1.00 51.00 74 PRO A CA 1
ATOM 606 C C . PRO A 1 74 ? 21.203 4.594 0.264 1.00 51.00 74 PRO A C 1
ATOM 608 O O . PRO A 1 74 ? 21.600 4.729 1.420 1.00 51.00 74 PRO A O 1
ATOM 611 N N . PHE A 1 75 ? 21.764 3.783 -0.633 1.00 53.44 75 PHE A N 1
ATOM 612 C CA . PHE A 1 75 ? 23.075 3.156 -0.504 1.00 53.44 75 PHE A CA 1
ATOM 613 C C . PHE A 1 75 ? 23.973 4.021 0.382 1.00 53.44 75 PHE A C 1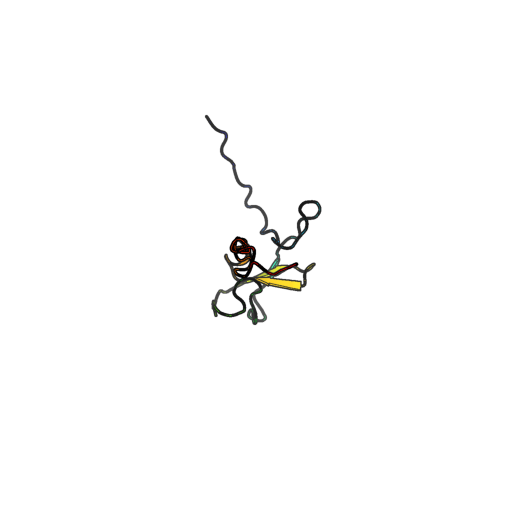
ATOM 615 O O . PHE A 1 75 ? 24.377 5.107 -0.031 1.00 53.44 75 PHE A O 1
ATOM 622 N N . SER A 1 76 ? 24.235 3.581 1.613 1.00 55.91 76 SER A N 1
ATOM 623 C CA . SER A 1 76 ? 25.300 4.179 2.401 1.00 55.91 76 SER A CA 1
ATOM 624 C C . SER A 1 76 ? 26.571 3.922 1.595 1.00 55.91 76 SER A C 1
ATOM 626 O O . SER A 1 76 ? 26.888 2.747 1.386 1.00 55.91 76 SER A O 1
ATOM 628 N N . PRO A 1 77 ? 27.289 4.938 1.084 1.00 52.81 77 PRO A N 1
ATOM 629 C CA . PRO A 1 77 ? 28.625 4.682 0.591 1.00 52.81 77 PRO A CA 1
ATOM 630 C C . PRO A 1 77 ? 29.416 4.204 1.806 1.00 52.81 77 PRO A C 1
ATOM 632 O O . PRO A 1 77 ? 29.553 4.924 2.797 1.00 52.81 77 PRO A O 1
ATOM 635 N N . SER A 1 78 ? 29.852 2.949 1.772 1.00 61.59 78 SER A N 1
ATOM 636 C CA . SER A 1 78 ? 30.813 2.406 2.723 1.00 61.59 78 SER A CA 1
ATOM 637 C C . SER A 1 78 ? 31.951 3.424 2.873 1.00 61.59 78 SER A C 1
ATOM 639 O O . SER A 1 78 ? 32.465 3.878 1.845 1.00 61.59 78 SER A O 1
ATOM 641 N N . PRO A 1 79 ? 32.356 3.830 4.090 1.00 61.16 79 PRO A N 1
ATOM 642 C CA . PRO A 1 79 ? 33.542 4.662 4.219 1.00 61.16 79 PRO A CA 1
ATOM 643 C C . PRO A 1 79 ? 34.745 3.902 3.633 1.00 61.16 79 PRO A C 1
ATOM 645 O O . PRO A 1 79 ? 34.793 2.671 3.739 1.00 61.16 79 PRO A O 1
ATOM 648 N N . PRO A 1 80 ? 35.703 4.597 2.994 1.00 53.50 80 PRO A N 1
ATOM 649 C CA . PRO A 1 80 ? 36.880 3.950 2.442 1.00 53.50 80 PRO A CA 1
ATOM 650 C C . PRO A 1 80 ? 37.619 3.246 3.577 1.00 53.50 80 PRO A C 1
ATOM 652 O O . PRO A 1 80 ? 37.969 3.852 4.591 1.00 53.50 80 PRO A O 1
ATOM 655 N N . SER A 1 81 ? 37.833 1.946 3.412 1.00 55.88 81 SER A N 1
ATOM 656 C CA . SER A 1 81 ? 38.710 1.157 4.261 1.00 55.88 81 SER A CA 1
ATOM 657 C C . SER A 1 81 ? 40.102 1.786 4.231 1.00 55.88 81 SER A C 1
ATOM 659 O O . SER A 1 81 ? 40.828 1.652 3.246 1.00 55.88 81 SER A O 1
ATOM 661 N N . HIS A 1 82 ? 40.457 2.496 5.303 1.00 56.78 82 HIS A N 1
ATOM 662 C CA . HIS A 1 82 ? 41.840 2.826 5.628 1.00 56.78 82 HIS A CA 1
ATOM 663 C C . HIS A 1 82 ? 42.678 1.542 5.505 1.00 56.78 82 HIS A C 1
ATOM 665 O O . HIS A 1 82 ? 42.338 0.557 6.170 1.00 56.78 82 HIS A O 1
ATOM 671 N N . PRO A 1 83 ? 43.766 1.506 4.714 1.00 55.88 83 PRO A N 1
ATOM 672 C CA . PRO A 1 83 ? 44.720 0.420 4.828 1.00 55.88 83 PRO A CA 1
ATOM 673 C C . PRO A 1 83 ? 45.429 0.591 6.172 1.00 55.88 83 PRO A C 1
ATOM 675 O O . PRO A 1 83 ? 46.313 1.430 6.341 1.00 55.88 83 PRO A O 1
ATOM 678 N N . HIS A 1 84 ? 44.989 -0.181 7.161 1.00 53.00 84 HIS A N 1
ATOM 679 C CA . HIS A 1 84 ? 45.746 -0.379 8.381 1.00 53.00 84 HIS A CA 1
ATOM 680 C C . HIS A 1 84 ? 47.050 -1.081 7.993 1.00 53.00 84 HIS A C 1
ATOM 682 O O . HIS A 1 84 ? 47.049 -2.237 7.571 1.00 53.00 84 HIS A O 1
ATOM 688 N N . LEU A 1 85 ? 48.151 -0.339 8.107 1.00 66.56 85 LEU A N 1
ATOM 689 C CA . LEU A 1 85 ? 49.506 -0.864 8.188 1.00 66.56 85 LEU A CA 1
ATOM 690 C C . LEU A 1 85 ? 49.527 -2.102 9.092 1.00 66.56 85 LEU A C 1
ATOM 692 O O . LEU A 1 85 ? 49.335 -1.986 10.301 1.00 66.56 85 LEU A O 1
ATOM 696 N N . LEU A 1 86 ? 49.826 -3.272 8.530 1.00 57.16 86 LEU A N 1
ATOM 697 C CA . LEU A 1 86 ? 50.485 -4.325 9.290 1.00 57.16 86 LEU A CA 1
ATOM 698 C C . LEU A 1 86 ? 51.328 -5.215 8.368 1.00 57.16 86 LEU A C 1
ATOM 700 O O . LEU A 1 86 ? 50.819 -6.107 7.702 1.00 57.16 86 LEU A O 1
ATOM 704 N N . ARG A 1 87 ? 52.637 -4.941 8.418 1.00 47.84 87 ARG A N 1
ATOM 705 C CA . ARG A 1 87 ? 53.699 -5.921 8.690 1.00 47.84 87 ARG A CA 1
ATOM 706 C C . ARG A 1 87 ? 53.863 -7.084 7.702 1.00 47.84 87 ARG A C 1
ATOM 708 O O . ARG A 1 87 ? 53.101 -8.043 7.737 1.00 47.84 87 ARG A O 1
ATOM 715 N N . SER A 1 88 ? 55.005 -7.078 7.019 1.00 57.06 88 SER A N 1
ATOM 716 C CA . SER A 1 88 ? 55.946 -8.202 7.066 1.00 57.06 88 SER A CA 1
ATOM 717 C C . SER A 1 88 ? 57.368 -7.700 6.874 1.00 57.06 88 SER A C 1
ATOM 719 O O . SER A 1 88 ? 57.541 -6.782 6.045 1.00 57.06 88 SER A O 1
#

Radius of gyration: 20.02 Å; chains: 1; bounding box: 69×33×39 Å

Sequence (88 aa):
MELSKIIPVSKPVCRSSYPDNPHSLCRRFDPPLLVCFSCKGQHLENRRYYYYCATCDLEFHRGCHLFPPRNQTPFSPSPPSHPHLLRS

Organism: Brassica oleracea (NCBI:txid3712)